Protein AF-A0A925FIJ8-F1 (afdb_monomer)

Nearest PDB structures (foldseek):
  1i5n-assembly3_C  TM=9.118E-01  e=1.443E-05  Salmonella enterica subsp. enterica serovar Typhimurium
  2lp4-assembly1_A  TM=9.077E-01  e=3.522E-05  Escherichia coli K-12
  3kyi-assembly1_A  TM=8.824E-01  e=2.709E-05  Cereibacter sphaeroides
  7t2y-assembly1_A  TM=9.510E-01  e=4.155E-04  synthetic construct
  6fes-assembly1_A  TM=8.157E-01  e=6.716E-03  synthetic construct

Foldseek 3Di:
DDPLLVVLLVLLVVLLVQLVVLLVVCLVPVPPLVSLVSNLVSLVVQLVSCVVVVLVLLNLLSVLLNVLSVCCNVVVDTDDPQLSVLVVVSSVVSNVSSVCSVVVDPDPDPSVVSSCVSNVNPDDD

Structure (mmCIF, N/CA/C/O backbone):
data_AF-A0A925FIJ8-F1
#
_entry.id   AF-A0A925FIJ8-F1
#
loop_
_atom_site.group_PDB
_atom_site.id
_atom_site.type_symbol
_atom_site.label_atom_id
_atom_site.label_alt_id
_atom_site.label_comp_id
_atom_site.label_asym_id
_atom_site.label_entity_id
_atom_site.label_seq_id
_atom_site.pdbx_PDB_ins_code
_atom_site.Cartn_x
_atom_site.Cartn_y
_atom_site.Cartn_z
_atom_site.occupancy
_atom_site.B_iso_or_equiv
_atom_site.auth_seq_id
_atom_site.auth_comp_id
_atom_site.auth_asym_id
_atom_site.auth_atom_id
_atom_site.pdbx_PDB_model_num
ATOM 1 N N . MET A 1 1 ? 19.625 -9.199 -15.257 1.00 61.28 1 MET A N 1
ATOM 2 C CA . MET A 1 1 ? 18.708 -8.223 -14.634 1.00 61.28 1 MET A CA 1
ATOM 3 C C . MET A 1 1 ? 19.509 -6.955 -14.346 1.00 61.28 1 MET A C 1
ATOM 5 O O . MET A 1 1 ? 20.714 -7.060 -14.155 1.00 61.28 1 MET A O 1
ATOM 9 N N . ASN A 1 2 ? 18.916 -5.760 -14.425 1.00 81.56 2 ASN A N 1
ATOM 10 C CA . ASN A 1 2 ? 19.626 -4.516 -14.090 1.00 81.56 2 ASN A CA 1
ATOM 11 C C . ASN A 1 2 ? 19.843 -4.452 -12.563 1.00 81.56 2 ASN A C 1
ATOM 13 O O . ASN A 1 2 ? 18.929 -4.797 -11.818 1.00 81.56 2 ASN A O 1
ATOM 17 N N . LYS A 1 3 ? 21.006 -3.984 -12.085 1.00 83.00 3 LYS A N 1
ATOM 18 C CA . LYS A 1 3 ? 21.326 -3.871 -10.644 1.00 83.00 3 LYS A CA 1
ATOM 19 C C . LYS A 1 3 ? 20.262 -3.078 -9.869 1.00 83.00 3 LYS A C 1
ATOM 21 O O . LYS A 1 3 ? 19.940 -3.415 -8.735 1.00 83.00 3 LYS A O 1
ATOM 26 N N . TYR A 1 4 ? 19.685 -2.054 -10.496 1.00 87.81 4 TYR A N 1
ATOM 27 C CA . TYR A 1 4 ? 18.596 -1.262 -9.913 1.00 87.81 4 TYR A CA 1
ATOM 28 C C 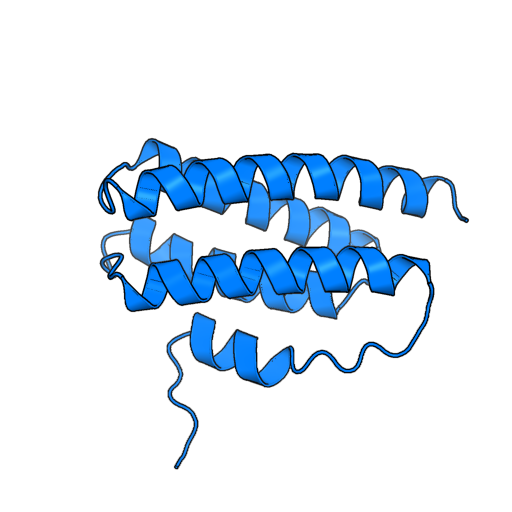. TYR A 1 4 ? 17.284 -2.050 -9.785 1.00 87.81 4 TYR A C 1
ATOM 30 O O . TYR A 1 4 ? 16.546 -1.862 -8.827 1.00 87.81 4 TYR A O 1
ATOM 38 N N . THR A 1 5 ? 17.012 -2.971 -10.712 1.00 88.44 5 THR A N 1
ATOM 39 C CA . THR A 1 5 ? 15.839 -3.854 -10.666 1.00 88.44 5 THR A CA 1
ATOM 40 C C . THR A 1 5 ? 15.956 -4.886 -9.542 1.00 88.44 5 THR A C 1
ATOM 42 O O . THR A 1 5 ? 14.987 -5.118 -8.830 1.00 88.44 5 THR A O 1
ATOM 45 N N . GLU A 1 6 ? 17.138 -5.476 -9.345 1.00 89.06 6 GLU A N 1
ATOM 46 C CA . GLU A 1 6 ? 17.398 -6.410 -8.234 1.00 89.06 6 GLU A CA 1
ATOM 47 C C . GLU A 1 6 ? 17.259 -5.737 -6.866 1.00 89.06 6 GLU A C 1
ATOM 49 O O . GLU A 1 6 ? 16.619 -6.288 -5.966 1.00 89.06 6 GLU A O 1
ATOM 54 N N . LEU A 1 7 ? 17.818 -4.530 -6.729 1.00 92.06 7 LEU A N 1
ATOM 55 C CA . LEU A 1 7 ? 17.683 -3.737 -5.512 1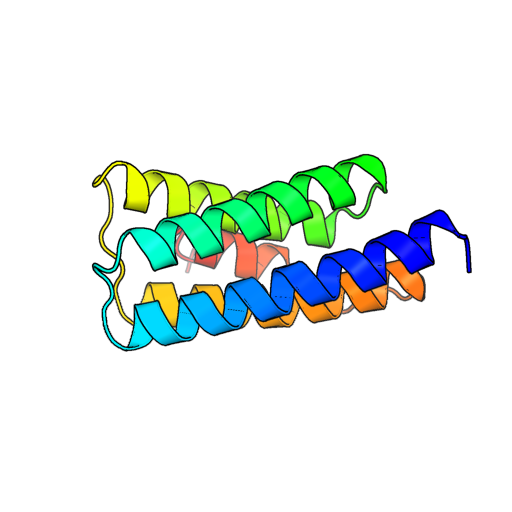.00 92.06 7 LEU A CA 1
ATOM 56 C C . LEU A 1 7 ? 16.215 -3.397 -5.241 1.00 92.06 7 LEU A C 1
ATOM 58 O O . LEU A 1 7 ? 15.728 -3.674 -4.150 1.00 92.06 7 LEU A O 1
ATOM 62 N N . PHE A 1 8 ? 15.494 -2.907 -6.256 1.00 93.25 8 PHE A N 1
ATOM 63 C CA . PHE A 1 8 ? 14.068 -2.605 -6.149 1.00 93.25 8 PHE A CA 1
ATOM 64 C C . PHE A 1 8 ? 13.250 -3.801 -5.647 1.00 93.25 8 PHE A C 1
ATOM 66 O O . PHE A 1 8 ? 12.430 -3.635 -4.750 1.00 93.25 8 PHE A O 1
ATOM 73 N N . VAL A 1 9 ? 13.459 -5.005 -6.196 1.00 92.56 9 VAL A N 1
ATOM 74 C CA . VAL A 1 9 ? 12.725 -6.205 -5.750 1.00 92.56 9 VAL A CA 1
ATOM 75 C C . VAL A 1 9 ? 13.049 -6.548 -4.308 1.00 92.56 9 VAL A C 1
ATOM 77 O O . VAL A 1 9 ? 12.147 -6.890 -3.548 1.00 92.56 9 VAL A O 1
ATOM 80 N N . THR A 1 10 ? 14.328 -6.482 -3.948 1.00 94.00 10 THR A N 1
ATOM 81 C CA . THR A 1 10 ? 14.783 -6.825 -2.600 1.00 94.00 10 THR A CA 1
ATOM 82 C C . THR A 1 10 ? 14.166 -5.875 -1.578 1.00 94.00 10 THR A C 1
ATOM 84 O O . THR A 1 10 ? 13.492 -6.334 -0.664 1.00 94.00 10 THR A O 1
ATOM 87 N N . GLU A 1 11 ? 14.280 -4.563 -1.796 1.00 95.50 11 GLU A N 1
ATOM 88 C CA . GLU A 1 11 ? 13.683 -3.556 -0.910 1.00 95.50 11 GLU A CA 1
ATOM 89 C C . GLU A 1 11 ? 12.153 -3.654 -0.890 1.00 95.50 11 GLU A C 1
ATOM 91 O O . GLU A 1 11 ? 11.536 -3.588 0.171 1.00 95.50 11 GLU A O 1
ATOM 96 N N . SER A 1 12 ? 11.518 -3.883 -2.045 1.00 96.06 12 SER A N 1
ATOM 97 C CA . SER A 1 12 ? 10.060 -4.021 -2.113 1.00 96.06 12 SER A CA 1
ATOM 98 C C . SER A 1 12 ? 9.548 -5.192 -1.277 1.00 96.06 12 SER A C 1
ATOM 100 O O . SER A 1 12 ? 8.506 -5.064 -0.642 1.00 96.06 12 SER A O 1
ATOM 102 N N . ARG A 1 13 ? 10.274 -6.317 -1.231 1.00 95.25 13 ARG A N 1
ATOM 103 C CA . ARG A 1 13 ? 9.908 -7.477 -0.401 1.00 95.25 13 ARG A CA 1
ATOM 104 C C . ARG A 1 13 ? 9.947 -7.157 1.090 1.00 95.25 13 ARG A C 1
ATOM 106 O O . ARG A 1 13 ? 9.057 -7.599 1.816 1.00 95.25 13 ARG A O 1
ATOM 113 N N . ASP A 1 14 ? 10.916 -6.362 1.532 1.00 96.81 14 ASP A N 1
ATOM 114 C CA . ASP A 1 14 ? 11.008 -5.945 2.933 1.00 96.81 14 ASP A CA 1
ATOM 115 C C . ASP A 1 14 ? 9.816 -5.054 3.318 1.00 96.81 14 ASP A C 1
ATOM 117 O O . ASP A 1 14 ? 9.177 -5.273 4.350 1.00 96.81 14 ASP A O 1
ATOM 121 N N . TYR A 1 15 ? 9.445 -4.100 2.454 1.00 97.62 15 TYR A N 1
ATOM 122 C CA . TYR A 1 15 ? 8.274 -3.247 2.686 1.00 97.62 15 TYR A CA 1
ATOM 123 C C . TYR A 1 15 ? 6.950 -4.013 2.629 1.00 97.62 15 TYR A C 1
ATOM 125 O O . TYR A 1 15 ? 6.071 -3.732 3.443 1.00 97.62 15 TYR A O 1
ATOM 133 N N . LEU A 1 16 ? 6.809 -4.977 1.713 1.00 97.12 16 LEU A N 1
ATOM 134 C CA . LEU A 1 16 ? 5.636 -5.854 1.628 1.00 97.12 16 LEU A CA 1
ATOM 135 C C . LEU A 1 16 ? 5.494 -6.712 2.888 1.00 97.12 16 LEU A C 1
ATOM 137 O O . LEU A 1 16 ? 4.426 -6.734 3.488 1.00 97.12 16 LEU A O 1
ATOM 141 N N . THR A 1 17 ? 6.588 -7.309 3.364 1.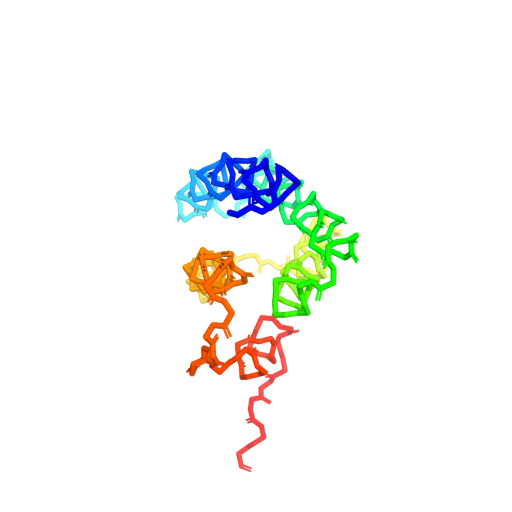00 97.38 17 THR A N 1
ATOM 142 C CA . THR A 1 17 ? 6.590 -8.086 4.614 1.00 97.38 17 THR A CA 1
ATOM 143 C C . THR A 1 17 ? 6.182 -7.211 5.803 1.00 97.38 17 THR A C 1
ATOM 145 O O . THR A 1 17 ? 5.316 -7.580 6.595 1.00 97.38 17 THR A O 1
ATOM 148 N N . ALA A 1 18 ? 6.756 -6.009 5.921 1.00 97.06 18 ALA A N 1
ATOM 149 C CA . ALA A 1 18 ? 6.385 -5.070 6.979 1.00 97.06 18 ALA A CA 1
ATOM 150 C C . ALA A 1 18 ? 4.911 -4.634 6.888 1.00 97.06 18 ALA A C 1
ATOM 152 O O . ALA A 1 18 ? 4.252 -4.444 7.913 1.00 97.06 18 ALA A O 1
ATOM 153 N N . MET A 1 19 ? 4.393 -4.488 5.666 1.00 97.50 19 MET A N 1
ATOM 154 C CA . MET A 1 19 ? 3.001 -4.145 5.406 1.00 97.50 19 MET A CA 1
ATOM 155 C C . MET A 1 19 ? 2.054 -5.272 5.824 1.00 97.50 19 MET A C 1
ATOM 157 O O . MET A 1 19 ? 1.112 -5.002 6.558 1.00 97.50 19 MET A O 1
ATOM 161 N N . GLU A 1 20 ? 2.322 -6.520 5.435 1.00 96.94 20 GLU A N 1
ATOM 162 C CA . GLU A 1 20 ? 1.520 -7.695 5.815 1.00 96.94 20 GLU A CA 1
ATOM 163 C C . GLU A 1 20 ? 1.453 -7.874 7.332 1.00 96.94 20 GLU A C 1
ATOM 165 O O . GLU A 1 20 ? 0.376 -8.062 7.894 1.00 96.94 20 GLU A O 1
ATOM 170 N N . HIS A 1 21 ? 2.589 -7.735 8.021 1.00 98.00 21 HIS A N 1
ATOM 171 C CA . HIS A 1 21 ? 2.634 -7.805 9.481 1.00 98.00 21 HIS A CA 1
ATOM 172 C C . HIS A 1 21 ? 1.767 -6.722 10.137 1.00 98.00 21 HIS A C 1
ATOM 174 O O . HIS A 1 21 ? 1.067 -6.995 11.112 1.00 98.00 21 HIS A O 1
ATOM 180 N N . ALA A 1 22 ? 1.794 -5.498 9.608 1.00 97.94 22 ALA A N 1
ATOM 181 C CA . ALA A 1 22 ? 0.966 -4.411 10.113 1.00 97.94 22 ALA A CA 1
ATOM 182 C C . ALA A 1 22 ? -0.521 -4.600 9.758 1.00 97.94 22 ALA A C 1
ATOM 184 O O . ALA A 1 22 ? -1.384 -4.299 10.579 1.00 97.94 22 ALA A O 1
ATOM 185 N N . LEU A 1 23 ? -0.843 -5.159 8.589 1.00 98.00 23 LEU A N 1
ATOM 186 C CA . LEU A 1 23 ? -2.219 -5.510 8.225 1.00 98.00 23 LEU A CA 1
ATOM 187 C C . LEU A 1 23 ? -2.796 -6.590 9.150 1.00 98.00 23 LEU A C 1
ATOM 189 O O . LEU A 1 23 ? -3.942 -6.465 9.568 1.00 98.00 23 LEU A O 1
ATOM 193 N N . LEU A 1 24 ? -1.999 -7.583 9.559 1.00 97.94 24 LEU A N 1
ATOM 194 C CA . LEU A 1 24 ? -2.410 -8.577 10.562 1.00 97.94 24 LEU A CA 1
ATOM 195 C C . LEU A 1 24 ? -2.700 -7.938 11.927 1.00 97.94 24 LEU A C 1
ATOM 197 O O . LEU A 1 24 ? -3.633 -8.338 12.621 1.00 97.94 24 LEU A O 1
ATOM 201 N N . GLN A 1 25 ? -1.929 -6.919 12.317 1.00 97.75 25 GLN A N 1
ATOM 202 C CA . GLN A 1 25 ? -2.226 -6.146 13.526 1.00 97.75 25 GLN A CA 1
ATOM 203 C C . GLN A 1 25 ? -3.541 -5.374 13.390 1.00 97.75 25 GLN A C 1
ATOM 205 O O . GLN A 1 25 ? -4.320 -5.357 14.337 1.00 97.75 25 GLN A O 1
ATOM 210 N N . LEU A 1 26 ? -3.812 -4.789 12.220 1.00 96.94 26 LEU A N 1
ATOM 211 C CA . LEU A 1 26 ? -5.063 -4.075 11.949 1.00 96.94 26 LEU A CA 1
ATOM 212 C C . LEU A 1 26 ? -6.278 -5.000 11.876 1.00 96.94 26 LEU A C 1
ATOM 214 O O . LEU A 1 26 ? -7.371 -4.596 12.264 1.00 96.94 26 LEU A O 1
ATOM 218 N N . GLU A 1 27 ? -6.105 -6.238 11.417 1.00 97.12 27 GLU A N 1
ATOM 219 C CA . GLU A 1 27 ? -7.162 -7.248 11.461 1.00 97.12 27 GLU A CA 1
ATOM 220 C C . GLU A 1 27 ? -7.583 -7.560 12.907 1.00 97.12 27 GLU A C 1
ATOM 222 O O . GLU A 1 27 ? -8.773 -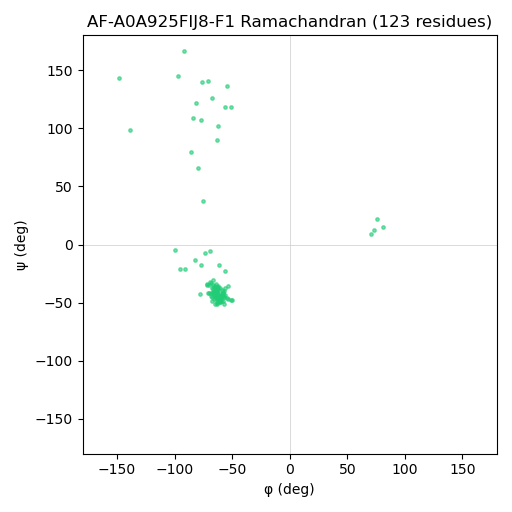7.732 13.187 1.00 97.12 27 GLU A O 1
ATOM 227 N N . ALA A 1 28 ? -6.617 -7.596 13.832 1.00 96.56 28 ALA A N 1
ATOM 228 C CA . ALA A 1 28 ? -6.865 -7.816 15.254 1.00 96.56 28 ALA A CA 1
ATOM 229 C C . ALA A 1 28 ? -7.390 -6.557 15.970 1.00 96.56 28 ALA A C 1
ATOM 231 O O . ALA A 1 28 ? -8.311 -6.651 16.784 1.00 96.56 28 ALA A O 1
ATOM 232 N N . ASP A 1 29 ? -6.814 -5.392 15.670 1.00 96.62 29 ASP A N 1
ATOM 233 C CA . ASP A 1 29 ? -7.204 -4.086 16.198 1.00 96.62 29 ASP A CA 1
ATOM 234 C C . ASP A 1 29 ? -7.176 -3.018 15.083 1.00 96.62 29 ASP A C 1
ATOM 236 O O . ASP A 1 29 ? -6.124 -2.431 14.804 1.00 96.62 29 ASP A O 1
ATOM 240 N N . PRO A 1 30 ? -8.333 -2.686 14.478 1.00 94.69 30 PRO A N 1
ATOM 241 C CA . PRO A 1 30 ? -8.410 -1.721 13.379 1.00 94.69 30 PRO A CA 1
ATOM 242 C C . PRO A 1 30 ? -8.125 -0.275 13.810 1.00 94.69 30 PRO A C 1
ATOM 244 O O . PRO A 1 30 ? -8.079 0.622 12.967 1.00 94.69 30 PRO A O 1
ATOM 247 N N . THR A 1 31 ? -7.964 -0.021 15.112 1.00 93.94 31 THR A N 1
ATOM 248 C CA . THR A 1 31 ? -7.684 1.309 15.666 1.00 93.94 31 THR A CA 1
ATOM 249 C C . THR A 1 31 ? -6.209 1.526 15.998 1.00 93.94 31 THR A C 1
ATOM 251 O O . THR A 1 31 ? -5.828 2.653 16.336 1.00 93.94 31 THR A O 1
ATOM 254 N N . ALA A 1 32 ? -5.374 0.489 15.851 1.00 96.38 32 ALA A N 1
ATOM 255 C CA . ALA A 1 32 ? -3.947 0.511 16.145 1.00 96.38 32 ALA A CA 1
ATOM 256 C C . ALA A 1 32 ? -3.188 1.497 15.235 1.00 96.38 32 ALA A C 1
ATOM 258 O O . ALA A 1 32 ? -2.693 1.142 14.165 1.00 96.38 32 ALA A O 1
ATOM 259 N N . GLN A 1 33 ? -3.067 2.754 15.676 1.00 94.81 33 GLN A N 1
ATOM 260 C CA . GLN A 1 33 ? -2.484 3.852 14.890 1.00 94.81 33 GLN A CA 1
ATOM 261 C C . GLN A 1 33 ? -1.063 3.560 14.397 1.00 94.81 33 GLN A C 1
ATOM 263 O O . GLN A 1 33 ? -0.727 3.887 13.261 1.00 94.81 33 GLN A O 1
ATOM 268 N N . GLU A 1 34 ? -0.244 2.891 15.210 1.00 96.38 34 GLU A N 1
ATOM 269 C CA . GLU A 1 34 ? 1.114 2.504 14.812 1.00 96.38 34 GLU A CA 1
ATOM 270 C C . GLU A 1 34 ? 1.117 1.541 13.618 1.00 96.38 34 GLU A C 1
ATOM 272 O O . GLU A 1 34 ? 1.961 1.667 12.726 1.00 96.38 34 GLU A O 1
ATOM 277 N N . ALA A 1 35 ? 0.150 0.620 13.563 1.00 97.56 35 ALA A N 1
ATOM 278 C CA . ALA A 1 35 ? -0.006 -0.304 12.449 1.00 97.56 35 ALA A CA 1
ATOM 279 C C . ALA A 1 35 ? -0.507 0.428 11.192 1.00 97.56 35 ALA A C 1
ATOM 281 O O . ALA A 1 35 ? 0.054 0.228 10.116 1.00 97.56 35 ALA A O 1
ATOM 282 N N . ILE A 1 36 ? -1.463 1.359 11.326 1.00 97.44 36 ILE A N 1
ATOM 283 C CA . ILE A 1 36 ? -1.927 2.217 10.215 1.00 97.44 36 ILE A CA 1
ATOM 284 C C . ILE A 1 36 ? -0.755 3.012 9.624 1.00 97.44 36 ILE A C 1
ATOM 286 O O . ILE A 1 36 ? -0.550 3.025 8.408 1.00 97.44 36 ILE A O 1
ATOM 290 N N . ASP A 1 37 ? 0.045 3.647 10.483 1.00 97.19 37 ASP A N 1
ATOM 291 C CA . ASP A 1 37 ? 1.230 4.401 10.081 1.00 97.19 37 ASP A CA 1
ATOM 292 C C . ASP A 1 37 ? 2.290 3.506 9.425 1.00 97.19 37 ASP A C 1
ATOM 294 O O . ASP A 1 37 ? 2.966 3.935 8.487 1.00 97.19 37 ASP A O 1
ATOM 298 N N . SER A 1 38 ? 2.447 2.268 9.901 1.00 97.75 38 SER A N 1
ATOM 299 C CA . SER A 1 38 ? 3.375 1.298 9.321 1.00 97.75 38 SER A CA 1
ATOM 300 C C . SER A 1 38 ? 2.969 0.912 7.899 1.00 97.75 38 SER A C 1
ATOM 302 O O . SER A 1 38 ? 3.781 1.062 6.983 1.00 97.75 38 SER A O 1
ATOM 304 N N . VAL A 1 39 ? 1.703 0.524 7.687 1.00 97.69 39 VAL A N 1
ATOM 305 C CA . VAL A 1 39 ? 1.168 0.230 6.347 1.00 97.69 39 VAL A CA 1
ATOM 306 C C . VAL A 1 39 ? 1.352 1.450 5.447 1.00 97.69 39 VAL A C 1
ATOM 308 O O . VAL A 1 39 ? 1.960 1.331 4.387 1.00 97.69 39 VAL A O 1
ATOM 311 N N . PHE A 1 40 ? 0.925 2.639 5.893 1.00 97.62 40 PHE A N 1
ATOM 312 C CA . PHE A 1 40 ? 1.034 3.880 5.120 1.00 97.62 40 PHE A CA 1
ATOM 313 C C . PHE A 1 40 ? 2.469 4.163 4.653 1.00 97.62 40 PHE A C 1
ATOM 315 O O . PHE A 1 40 ? 2.682 4.490 3.485 1.00 97.62 40 PHE A O 1
ATOM 322 N N . ARG A 1 41 ? 3.468 4.019 5.535 1.00 97.81 41 ARG A N 1
ATOM 323 C CA . ARG A 1 41 ? 4.879 4.226 5.172 1.00 97.81 41 ARG A CA 1
ATOM 324 C C . ARG A 1 41 ? 5.373 3.198 4.158 1.00 97.81 41 ARG A C 1
ATOM 326 O O . ARG A 1 41 ? 6.063 3.592 3.221 1.00 97.81 41 ARG A O 1
ATOM 333 N N . SER A 1 42 ? 5.016 1.921 4.311 1.00 98.12 42 SER A N 1
ATOM 334 C CA . SER A 1 42 ? 5.396 0.881 3.347 1.00 98.12 42 SER A CA 1
ATOM 335 C C . SER A 1 42 ? 4.855 1.185 1.952 1.00 98.12 42 SER A C 1
ATOM 337 O O . SER A 1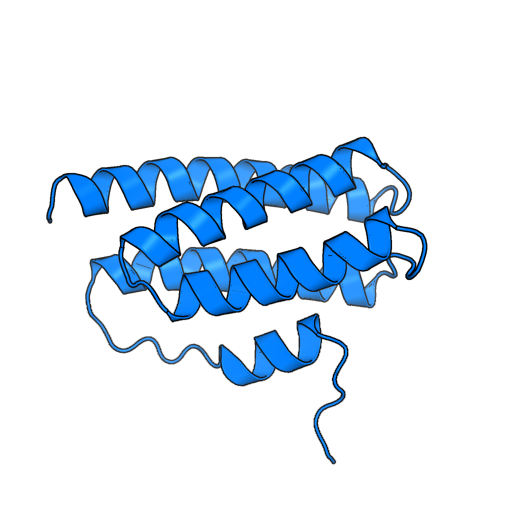 42 ? 5.629 1.198 0.993 1.00 98.12 42 SER A O 1
ATOM 339 N N . VAL A 1 43 ? 3.561 1.515 1.823 1.00 97.44 43 VAL A N 1
ATOM 340 C CA . VAL A 1 43 ? 2.996 1.872 0.509 1.00 97.44 43 VAL A CA 1
ATOM 341 C C . VAL A 1 43 ? 3.551 3.183 -0.037 1.00 97.44 43 VAL A C 1
ATOM 343 O O . VAL A 1 43 ? 3.834 3.254 -1.232 1.00 97.44 43 VAL A O 1
ATOM 346 N N . HIS A 1 44 ? 3.795 4.188 0.808 1.00 97.56 44 HIS A N 1
ATOM 347 C CA . HIS A 1 44 ? 4.417 5.441 0.378 1.00 97.56 44 HIS A CA 1
ATOM 348 C C . HIS A 1 44 ? 5.807 5.222 -0.231 1.00 97.56 44 HIS A C 1
ATOM 350 O O . HIS A 1 44 ? 6.119 5.752 -1.303 1.00 97.56 44 HIS A O 1
ATOM 356 N N . THR A 1 45 ? 6.635 4.399 0.416 1.00 97.75 45 THR A N 1
ATOM 357 C CA . THR A 1 45 ? 7.968 4.078 -0.099 1.00 97.75 45 THR A CA 1
ATOM 358 C C . THR A 1 45 ? 7.889 3.248 -1.379 1.00 97.75 45 THR A C 1
ATOM 360 O O . THR A 1 45 ? 8.548 3.592 -2.361 1.00 97.75 45 THR A O 1
ATOM 363 N N . LEU A 1 46 ? 7.034 2.218 -1.430 1.00 96.94 46 LEU A N 1
ATOM 364 C CA . LEU A 1 46 ? 6.806 1.419 -2.643 1.00 96.94 46 LEU A CA 1
ATOM 365 C C . LEU A 1 46 ? 6.356 2.284 -3.831 1.00 96.94 46 LEU A C 1
ATOM 367 O O . LEU A 1 46 ? 6.843 2.099 -4.951 1.00 96.94 46 LEU A O 1
ATOM 371 N N . LYS A 1 47 ? 5.489 3.275 -3.596 1.00 96.88 47 LYS A N 1
ATOM 372 C CA . LYS A 1 47 ? 5.065 4.254 -4.607 1.00 96.88 47 LYS A CA 1
ATOM 373 C C . LYS A 1 47 ? 6.246 5.066 -5.135 1.00 96.88 47 LYS A C 1
ATOM 375 O O . LYS A 1 47 ? 6.424 5.176 -6.346 1.00 96.88 47 LYS A O 1
ATOM 380 N N . GLY A 1 48 ? 7.069 5.609 -4.236 1.00 96.62 48 GLY A N 1
ATOM 381 C CA . GLY A 1 48 ? 8.246 6.398 -4.605 1.00 96.62 48 GLY A CA 1
ATOM 382 C C . GLY A 1 48 ? 9.250 5.592 -5.431 1.00 96.62 48 GLY A C 1
ATOM 383 O O . GLY A 1 48 ? 9.659 6.027 -6.508 1.00 96.62 48 GLY A O 1
ATOM 384 N N . MET A 1 49 ? 9.591 4.388 -4.967 1.00 95.19 49 MET A N 1
ATOM 385 C CA . MET A 1 49 ? 10.523 3.499 -5.662 1.00 95.19 49 MET A CA 1
ATOM 386 C C . MET A 1 49 ? 9.996 3.077 -7.039 1.00 95.19 49 MET A C 1
ATOM 388 O O . MET A 1 49 ? 10.717 3.159 -8.033 1.00 95.19 49 MET A O 1
ATOM 392 N N . SER A 1 50 ? 8.729 2.661 -7.12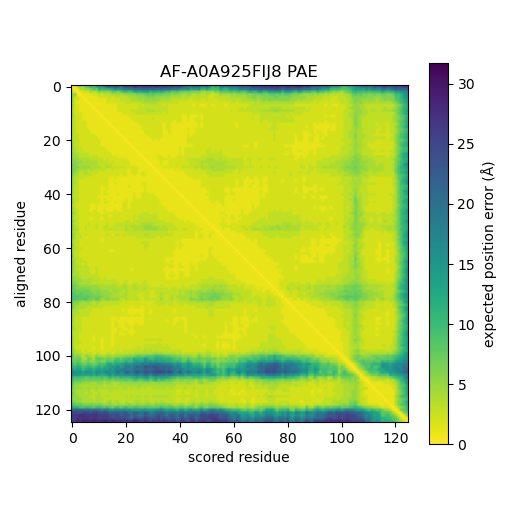4 1.00 94.56 50 SER A N 1
ATOM 393 C CA . SER A 1 50 ? 8.129 2.223 -8.391 1.00 94.56 50 SER A CA 1
ATOM 394 C C . SER A 1 50 ? 7.987 3.358 -9.405 1.00 94.56 50 SER A C 1
ATOM 396 O O . SER A 1 50 ? 8.215 3.129 -10.593 1.00 94.56 50 SER A O 1
ATOM 398 N N . GLY A 1 51 ? 7.700 4.581 -8.949 1.00 94.25 51 GLY A N 1
ATOM 399 C CA . GLY A 1 51 ? 7.622 5.762 -9.808 1.00 94.25 51 GLY A CA 1
ATOM 400 C C . GLY A 1 51 ? 8.961 6.109 -10.463 1.00 94.25 51 GLY A C 1
ATOM 401 O O . GLY A 1 51 ? 8.996 6.424 -11.650 1.00 94.25 51 GLY A O 1
ATOM 402 N N . VAL A 1 52 ? 10.074 5.975 -9.730 1.00 93.19 52 VAL A N 1
ATOM 403 C CA . VAL A 1 52 ? 11.431 6.160 -10.282 1.00 93.19 52 VAL A CA 1
ATOM 404 C C . VAL A 1 52 ? 11.763 5.090 -11.325 1.00 93.19 52 VAL A C 1
ATOM 406 O O . VAL A 1 52 ? 12.412 5.383 -12.327 1.00 93.19 52 VAL A O 1
ATOM 409 N N . MET A 1 53 ? 11.303 3.857 -11.109 1.00 90.94 53 MET A N 1
ATOM 410 C CA . MET A 1 53 ? 11.553 2.729 -12.012 1.00 90.94 53 MET A CA 1
ATOM 411 C C . MET A 1 53 ? 10.598 2.678 -13.217 1.00 90.94 53 MET A C 1
ATOM 413 O O . MET A 1 53 ? 10.855 1.936 -14.163 1.00 90.94 53 MET A O 1
ATOM 417 N N . GLY A 1 54 ? 9.505 3.448 -13.200 1.00 90.94 54 GLY A N 1
ATOM 418 C CA . GLY A 1 54 ? 8.473 3.427 -14.241 1.00 90.94 54 GLY A CA 1
ATOM 419 C C . GLY A 1 54 ? 7.535 2.216 -14.172 1.00 90.94 54 GLY A C 1
ATOM 420 O O . GLY A 1 54 ? 6.922 1.851 -15.174 1.00 90.94 54 GLY A O 1
ATOM 421 N N . TYR A 1 55 ? 7.409 1.572 -13.009 1.00 92.12 55 TYR A N 1
ATOM 422 C CA . TYR A 1 55 ? 6.553 0.396 -12.825 1.00 92.12 55 TYR A CA 1
ATOM 423 C C . TYR A 1 55 ? 5.111 0.801 -12.505 1.00 92.12 55 TYR A C 1
ATOM 425 O O . TYR A 1 55 ? 4.675 0.756 -11.354 1.00 92.12 55 TYR A O 1
ATOM 433 N N . ALA A 1 56 ? 4.371 1.172 -13.553 1.00 91.06 56 ALA A N 1
ATOM 434 C CA . ALA A 1 56 ? 3.032 1.760 -13.462 1.00 91.06 56 ALA A CA 1
ATOM 435 C C . ALA A 1 56 ? 2.062 0.975 -12.563 1.00 91.06 56 ALA A C 1
ATOM 437 O O . ALA A 1 56 ? 1.460 1.566 -11.675 1.00 91.06 56 ALA A O 1
ATOM 438 N N . ALA A 1 57 ? 1.972 -0.351 -12.716 1.00 92.12 57 ALA A N 1
ATOM 439 C CA . ALA A 1 57 ? 1.072 -1.182 -11.910 1.00 92.12 57 ALA A CA 1
ATOM 440 C C . ALA A 1 57 ? 1.340 -1.068 -10.397 1.00 92.12 57 ALA A C 1
ATOM 442 O O . ALA A 1 57 ? 0.411 -0.928 -9.603 1.00 92.12 57 ALA A O 1
ATOM 443 N N . VAL A 1 58 ? 2.616 -1.085 -9.995 1.00 94.56 58 VAL A N 1
ATOM 444 C CA . VAL A 1 58 ? 3.011 -0.940 -8.585 1.00 94.56 58 VAL A CA 1
ATOM 445 C C . VAL A 1 58 ? 2.702 0.476 -8.099 1.00 94.56 58 VAL A C 1
ATOM 447 O O . VAL A 1 58 ? 2.176 0.653 -7.000 1.00 94.56 58 VAL A O 1
ATOM 450 N N . THR A 1 59 ? 2.980 1.490 -8.923 1.00 95.50 59 THR A N 1
ATOM 451 C CA . THR A 1 59 ? 2.706 2.895 -8.598 1.00 95.50 59 THR A CA 1
ATOM 452 C C . THR A 1 59 ? 1.212 3.165 -8.419 1.00 95.50 59 THR A C 1
ATOM 454 O O . THR A 1 59 ? 0.827 3.826 -7.459 1.00 95.50 59 THR A O 1
ATOM 457 N N . GLU A 1 60 ? 0.358 2.638 -9.295 1.00 94.69 60 GLU A N 1
ATOM 458 C CA . GLU A 1 60 ? -1.094 2.838 -9.231 1.00 94.69 60 GLU A CA 1
ATOM 459 C C . GLU A 1 60 ? -1.713 2.185 -7.989 1.00 94.69 60 GLU A C 1
ATOM 461 O O . GLU A 1 60 ? -2.461 2.841 -7.260 1.00 94.69 60 GLU A O 1
ATOM 466 N N . LEU A 1 61 ? -1.355 0.929 -7.697 1.00 95.12 61 LEU A N 1
ATOM 467 C CA . LEU A 1 61 ? -1.848 0.215 -6.513 1.00 95.12 61 LEU A CA 1
ATOM 468 C C . LEU A 1 61 ? -1.402 0.887 -5.217 1.00 95.12 61 LEU A C 1
ATOM 470 O O . LEU A 1 61 ? -2.225 1.181 -4.349 1.00 95.12 61 LEU A O 1
ATOM 474 N N . SER A 1 62 ? -0.103 1.173 -5.099 1.00 96.69 62 SER A N 1
ATOM 475 C CA . SER A 1 62 ? 0.448 1.798 -3.895 1.00 96.69 62 SER A CA 1
ATOM 476 C C . SER A 1 62 ? -0.133 3.191 -3.657 1.00 96.69 62 SER A C 1
ATOM 478 O O . SER A 1 62 ? -0.434 3.542 -2.518 1.00 96.69 62 SER A O 1
ATOM 480 N N . HIS A 1 63 ? -0.385 3.962 -4.716 1.00 96.75 63 HIS A N 1
ATOM 481 C CA . HIS A 1 63 ? -1.042 5.260 -4.610 1.00 96.75 63 HIS A CA 1
ATOM 482 C C . HIS A 1 63 ? -2.509 5.155 -4.162 1.00 96.75 63 HIS A C 1
ATOM 484 O O . HIS A 1 63 ? -2.943 5.939 -3.313 1.00 96.75 63 HIS A O 1
ATOM 490 N N . ALA A 1 64 ? -3.270 4.186 -4.682 1.00 96.06 64 ALA A N 1
ATOM 491 C CA . ALA A 1 64 ? -4.649 3.956 -4.252 1.00 96.06 64 ALA A CA 1
ATOM 492 C C . ALA A 1 64 ? -4.715 3.601 -2.757 1.00 96.06 64 ALA A C 1
ATOM 494 O O . ALA A 1 64 ? -5.507 4.184 -2.011 1.00 96.06 64 ALA A O 1
ATOM 495 N N . MET A 1 65 ? -3.838 2.697 -2.308 1.00 96.62 65 MET A N 1
ATOM 496 C CA . MET A 1 65 ? -3.730 2.299 -0.902 1.00 96.62 65 MET A CA 1
ATOM 497 C C . MET A 1 65 ? -3.297 3.469 -0.014 1.00 96.62 65 MET A C 1
ATOM 499 O O . MET A 1 65 ? -3.923 3.714 1.015 1.00 96.62 65 MET A O 1
ATOM 503 N N . GLU A 1 66 ? -2.281 4.237 -0.426 1.00 97.25 66 GLU A N 1
ATOM 504 C CA . GLU A 1 66 ? -1.823 5.435 0.290 1.00 97.25 66 GLU A CA 1
ATOM 505 C C . GLU A 1 66 ? -2.966 6.441 0.469 1.00 97.25 66 GLU A C 1
ATOM 507 O O . GLU A 1 66 ? -3.177 6.948 1.569 1.00 97.25 66 GLU A O 1
ATOM 512 N N . THR A 1 67 ? -3.745 6.686 -0.587 1.00 95.94 67 THR A N 1
ATOM 513 C CA . THR A 1 67 ? -4.880 7.618 -0.554 1.00 95.94 67 THR A CA 1
ATOM 514 C C . THR A 1 67 ? -5.954 7.155 0.426 1.00 95.94 67 THR A C 1
ATOM 516 O O . THR A 1 67 ? -6.480 7.955 1.200 1.00 95.94 67 THR A O 1
ATOM 519 N N . ARG A 1 68 ? -6.279 5.857 0.421 1.00 94.31 68 ARG A N 1
ATOM 520 C CA . ARG A 1 68 ? -7.261 5.277 1.343 1.00 94.31 68 ARG A CA 1
ATOM 521 C C . ARG A 1 68 ? -6.799 5.398 2.795 1.00 94.31 68 ARG A C 1
ATOM 523 O O . ARG A 1 68 ? -7.542 5.882 3.644 1.00 94.31 68 ARG A O 1
ATOM 530 N N . LEU A 1 69 ? -5.551 5.021 3.062 1.00 94.94 69 LEU A N 1
ATOM 531 C CA . LEU A 1 69 ? -4.952 5.084 4.394 1.00 94.94 69 LEU A CA 1
ATOM 532 C C . LEU A 1 69 ? -4.772 6.525 4.884 1.00 94.94 69 LEU A C 1
ATOM 534 O O . LEU A 1 69 ? -4.883 6.769 6.081 1.00 94.94 69 LEU A O 1
ATOM 538 N N . ALA A 1 70 ? -4.549 7.494 3.993 1.00 95.38 70 ALA A N 1
ATOM 539 C CA . ALA A 1 70 ? -4.494 8.907 4.362 1.00 95.38 70 ALA A CA 1
ATOM 540 C C . ALA A 1 70 ? -5.809 9.380 5.004 1.00 95.38 70 ALA A C 1
ATOM 542 O O . ALA A 1 70 ? -5.771 10.026 6.050 1.00 95.38 70 ALA A O 1
ATOM 543 N N . ARG A 1 71 ? -6.963 9.000 4.435 1.00 94.44 71 ARG A N 1
ATOM 544 C CA . ARG A 1 71 ? -8.286 9.321 5.003 1.00 94.44 71 ARG A CA 1
ATOM 545 C C . ARG A 1 71 ? -8.503 8.662 6.359 1.00 94.44 71 ARG A C 1
ATOM 547 O O . ARG A 1 71 ? -8.989 9.302 7.287 1.00 94.44 71 ARG A O 1
ATOM 554 N N . VAL A 1 72 ? -8.079 7.405 6.489 1.00 93.31 72 VAL A N 1
ATOM 555 C CA . VAL A 1 72 ? -8.127 6.680 7.765 1.00 93.31 72 VAL A CA 1
ATOM 556 C C . VAL A 1 72 ? -7.306 7.402 8.837 1.00 93.31 72 VAL A C 1
ATOM 558 O O . VAL A 1 72 ? -7.801 7.648 9.933 1.00 93.31 72 VAL A O 1
ATOM 561 N N . ARG A 1 73 ? -6.070 7.808 8.519 1.00 93.69 73 ARG A N 1
ATOM 562 C CA . ARG A 1 73 ? -5.186 8.548 9.441 1.00 93.69 73 ARG A CA 1
ATOM 563 C C . ARG A 1 73 ? -5.738 9.921 9.816 1.00 93.69 73 ARG A C 1
ATOM 565 O O . ARG A 1 73 ? -5.536 10.377 10.936 1.00 93.69 73 ARG A O 1
ATOM 572 N N . ALA A 1 74 ? -6.435 10.573 8.889 1.00 93.44 74 ALA A N 1
ATOM 573 C CA . ALA A 1 74 ? -7.116 11.839 9.134 1.00 93.44 74 ALA A CA 1
ATOM 574 C C . ALA A 1 74 ? -8.399 11.685 9.978 1.00 93.44 74 ALA A C 1
ATOM 576 O O . ALA A 1 74 ? -8.991 12.687 10.373 1.00 93.44 74 ALA A O 1
ATOM 577 N N . GLY A 1 75 ? -8.838 10.451 10.265 1.00 91.25 75 GLY A N 1
ATOM 578 C CA . GLY A 1 75 ? -10.098 10.174 10.957 1.00 91.25 75 GLY A CA 1
ATOM 579 C C . GLY A 1 75 ? -11.339 10.418 10.092 1.00 91.25 75 GLY A C 1
ATOM 580 O O . GLY A 1 75 ? -12.452 10.445 10.611 1.00 91.25 75 GLY A O 1
ATOM 581 N N . GLU A 1 76 ? -11.163 10.595 8.782 1.00 92.44 76 GLU A N 1
ATOM 582 C CA . GLU A 1 76 ? -12.247 10.783 7.810 1.00 92.44 76 GLU A CA 1
ATOM 583 C C . GLU A 1 76 ? -12.944 9.459 7.469 1.00 92.44 76 GLU A C 1
ATOM 585 O O . GLU A 1 76 ? -14.049 9.447 6.928 1.00 92.44 76 GLU A O 1
ATOM 590 N N . GLU A 1 77 ? -12.294 8.336 7.777 1.00 90.19 77 GLU A N 1
ATOM 591 C CA . GLU A 1 77 ? -12.762 7.000 7.452 1.00 90.19 77 GLU A CA 1
ATOM 592 C C . GLU A 1 77 ? -12.321 5.986 8.516 1.00 90.19 77 GLU A C 1
ATOM 594 O O . GLU A 1 77 ? -11.212 6.073 9.040 1.00 90.19 77 GLU A O 1
ATOM 599 N N . SER A 1 78 ? -13.163 5.004 8.837 1.00 89.38 78 SER A N 1
ATOM 600 C CA . SER A 1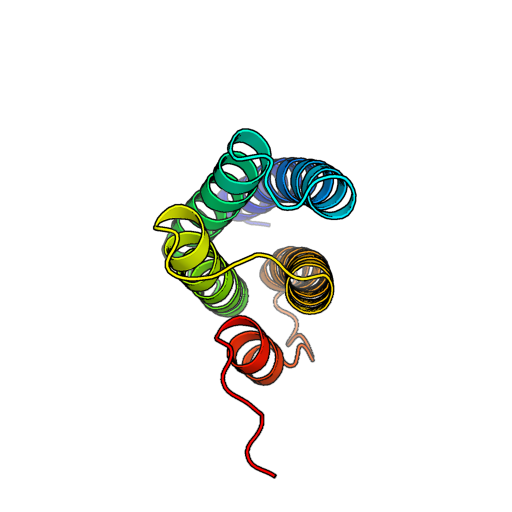 78 ? -12.801 3.903 9.733 1.00 89.38 78 SER A CA 1
ATOM 601 C C . SER A 1 78 ? -12.371 2.660 8.953 1.00 89.38 78 SER A C 1
ATOM 603 O O . SER A 1 78 ? -12.920 2.341 7.896 1.00 89.38 78 SER A O 1
ATOM 605 N N . LEU A 1 79 ? -11.406 1.913 9.497 1.00 91.69 79 LEU A N 1
ATOM 606 C CA . LEU A 1 79 ? -11.044 0.600 8.966 1.00 91.69 79 LEU A CA 1
ATOM 607 C C . LEU A 1 79 ? -12.082 -0.437 9.396 1.00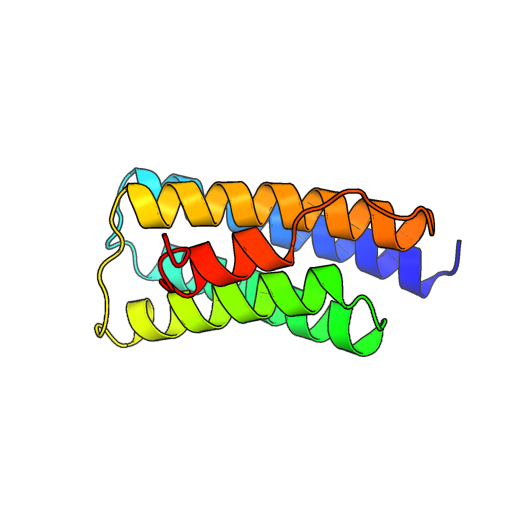 91.69 79 LEU A C 1
ATOM 609 O O . LEU A 1 79 ? -12.159 -0.830 10.558 1.00 91.69 79 LEU A O 1
ATOM 613 N N . GLY A 1 80 ? -12.900 -0.867 8.438 1.00 90.88 80 GLY A N 1
ATOM 614 C CA . GLY A 1 80 ? -13.741 -2.051 8.568 1.00 90.88 80 GLY A CA 1
ATOM 615 C C . GLY A 1 80 ? -13.035 -3.302 8.046 1.00 90.88 80 GLY A C 1
ATOM 616 O O . GLY A 1 80 ? -12.049 -3.209 7.315 1.00 90.88 80 GLY A O 1
ATOM 617 N N . ARG A 1 81 ? -13.596 -4.475 8.366 1.00 92.00 81 ARG A N 1
ATOM 618 C CA . ARG A 1 81 ? -13.119 -5.778 7.867 1.00 92.00 81 ARG A CA 1
ATOM 619 C C . ARG A 1 81 ? -12.959 -5.789 6.345 1.00 92.00 81 ARG A C 1
ATOM 621 O O . ARG A 1 81 ? -11.901 -6.146 5.859 1.00 92.00 81 ARG A O 1
ATOM 628 N N . GLU A 1 82 ? -13.965 -5.309 5.616 1.00 91.44 82 GLU A N 1
ATOM 629 C CA . GLU A 1 82 ? -13.928 -5.243 4.148 1.00 91.44 82 GLU A CA 1
ATOM 630 C C . GLU A 1 82 ? -12.746 -4.409 3.627 1.00 91.44 82 GLU A C 1
ATOM 632 O O . GLU A 1 82 ? -12.071 -4.813 2.684 1.00 91.44 82 GLU A O 1
ATOM 637 N N . THR A 1 83 ? -12.450 -3.267 4.257 1.00 91.38 83 THR A N 1
ATOM 6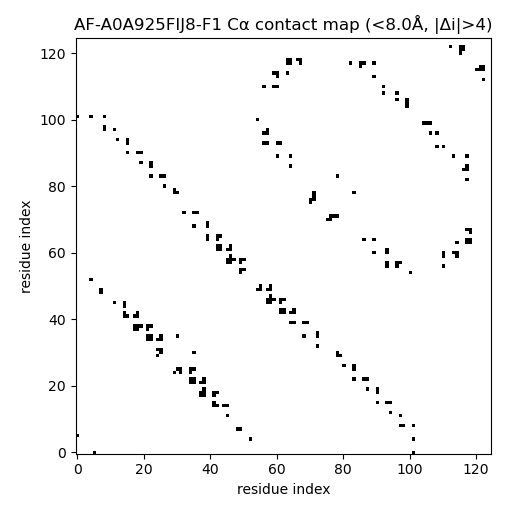38 C CA . THR A 1 83 ? -11.300 -2.437 3.872 1.00 91.38 83 THR A CA 1
ATOM 639 C C . THR A 1 83 ? -9.983 -3.159 4.145 1.00 91.38 83 THR A C 1
ATOM 641 O O . THR A 1 83 ? -9.082 -3.096 3.317 1.00 91.38 83 THR A O 1
ATOM 644 N N . ILE A 1 84 ? -9.865 -3.855 5.278 1.00 95.19 84 ILE A N 1
ATOM 645 C CA . ILE A 1 84 ? -8.665 -4.629 5.629 1.00 95.19 84 ILE A CA 1
ATOM 646 C C . ILE A 1 84 ? -8.460 -5.785 4.642 1.00 95.19 84 ILE A C 1
ATOM 648 O O . ILE A 1 84 ? -7.357 -5.934 4.122 1.00 95.19 84 ILE A O 1
ATOM 652 N N . ASP A 1 85 ? -9.517 -6.525 4.304 1.00 95.50 85 ASP A N 1
ATOM 653 C CA . ASP A 1 85 ? -9.473 -7.609 3.314 1.00 95.50 85 ASP A CA 1
ATOM 654 C C . ASP A 1 85 ? -9.008 -7.086 1.941 1.00 95.50 85 ASP A C 1
ATOM 656 O O . ASP A 1 85 ? -8.146 -7.678 1.291 1.00 95.50 85 ASP A O 1
ATOM 660 N N . ILE A 1 86 ? -9.521 -5.923 1.518 1.00 94.62 86 ILE A N 1
ATOM 661 C CA . ILE A 1 86 ? -9.100 -5.260 0.275 1.00 94.62 86 ILE A CA 1
ATOM 662 C C . ILE A 1 86 ? -7.630 -4.808 0.342 1.00 94.62 86 ILE A C 1
ATOM 664 O O . ILE A 1 86 ? -6.932 -4.852 -0.672 1.00 94.62 86 ILE A O 1
ATOM 668 N N . LEU A 1 87 ? -7.136 -4.367 1.503 1.00 95.50 87 LEU A N 1
ATOM 669 C CA . LEU A 1 87 ? -5.729 -3.992 1.676 1.00 95.50 87 LEU A CA 1
ATOM 670 C C . LEU A 1 87 ? -4.796 -5.214 1.641 1.00 95.50 87 LEU A C 1
ATOM 672 O O . LEU A 1 87 ? -3.702 -5.098 1.086 1.00 95.50 87 LEU A O 1
ATOM 676 N N . PHE A 1 88 ? -5.222 -6.371 2.161 1.00 97.19 88 PHE A N 1
ATOM 677 C CA . PHE A 1 88 ? -4.502 -7.639 1.993 1.00 97.19 88 PHE A CA 1
ATOM 678 C C . PHE A 1 88 ? -4.427 -8.052 0.523 1.00 97.19 88 PHE A C 1
ATOM 680 O O . PHE A 1 88 ? -3.336 -8.305 0.020 1.00 97.19 88 PHE A O 1
ATOM 687 N N . GLU A 1 89 ? -5.548 -8.008 -0.201 1.00 95.88 89 GLU A N 1
ATOM 688 C CA . GLU A 1 89 ? -5.545 -8.266 -1.646 1.00 95.88 89 GLU A CA 1
ATOM 689 C C . GLU A 1 89 ? -4.631 -7.276 -2.393 1.00 95.88 89 GLU A C 1
ATOM 691 O O . GLU A 1 89 ? -3.883 -7.656 -3.293 1.00 95.88 89 GLU A O 1
ATOM 696 N N . GLY A 1 90 ? -4.629 -6.004 -1.979 1.00 95.19 90 GLY A N 1
ATOM 697 C CA . GLY A 1 90 ? -3.684 -4.990 -2.450 1.00 95.19 90 GLY A CA 1
ATOM 698 C C . GLY A 1 90 ? -2.221 -5.385 -2.240 1.00 95.19 90 GLY A C 1
ATOM 699 O O . GLY A 1 90 ? -1.417 -5.228 -3.159 1.00 95.19 90 GLY A O 1
ATOM 700 N N . SER A 1 91 ? -1.881 -5.934 -1.069 1.00 96.00 91 SER A N 1
ATOM 701 C CA . SER A 1 91 ? -0.542 -6.459 -0.758 1.00 96.00 91 SER A CA 1
ATOM 702 C C . SER A 1 91 ? -0.138 -7.588 -1.700 1.00 96.00 91 SER A C 1
ATOM 704 O O . SER A 1 91 ? 0.930 -7.534 -2.316 1.00 96.00 91 SER A O 1
ATOM 706 N N . ASP A 1 92 ? -1.025 -8.566 -1.881 1.00 95.19 92 ASP A N 1
ATOM 707 C CA . ASP A 1 92 ? -0.775 -9.733 -2.727 1.00 95.19 92 ASP A CA 1
ATOM 708 C C . ASP A 1 92 ? -0.543 -9.326 -4.186 1.00 95.19 92 ASP A C 1
ATOM 710 O O . ASP A 1 92 ? 0.385 -9.801 -4.851 1.00 95.19 92 ASP A O 1
ATOM 714 N N . VAL A 1 93 ? -1.375 -8.417 -4.703 1.00 94.81 93 VAL A N 1
ATOM 715 C CA . VAL A 1 93 ? -1.254 -7.930 -6.080 1.00 94.81 93 VAL A CA 1
ATOM 716 C C . VAL A 1 93 ? -0.034 -7.020 -6.239 1.00 94.81 93 VAL A C 1
ATOM 718 O O . VAL A 1 93 ? 0.628 -7.093 -7.275 1.00 94.81 93 VAL A O 1
ATOM 721 N N . LEU A 1 94 ? 0.340 -6.226 -5.228 1.00 94.88 94 LEU A N 1
ATOM 722 C CA . LEU A 1 94 ? 1.607 -5.485 -5.232 1.00 94.88 94 LEU A CA 1
ATOM 723 C C . LEU A 1 94 ? 2.809 -6.432 -5.319 1.00 94.88 94 LEU A C 1
ATOM 725 O O . LEU A 1 94 ? 3.703 -6.197 -6.134 1.00 94.88 94 LEU A O 1
ATOM 729 N N . GLY A 1 95 ? 2.821 -7.521 -4.546 1.00 94.06 95 GLY A N 1
ATOM 730 C CA . GLY A 1 95 ? 3.873 -8.539 -4.608 1.00 94.06 95 GLY A CA 1
ATOM 731 C C . GLY A 1 95 ? 3.990 -9.180 -5.992 1.00 94.06 95 GLY A C 1
ATOM 732 O O . GLY A 1 95 ? 5.088 -9.287 -6.548 1.00 94.06 95 GLY A O 1
ATOM 733 N N . GLN A 1 96 ? 2.854 -9.523 -6.602 1.00 93.12 96 GLN A N 1
ATOM 734 C CA . GLN A 1 96 ? 2.811 -10.034 -7.974 1.00 93.12 96 GLN A CA 1
ATOM 735 C C . GLN A 1 96 ? 3.304 -8.995 -8.989 1.00 93.12 96 GLN A C 1
ATOM 737 O O . GLN A 1 96 ? 4.116 -9.321 -9.855 1.00 93.12 96 GLN A O 1
ATOM 742 N N . ALA A 1 97 ? 2.869 -7.738 -8.869 1.00 92.31 97 ALA A N 1
ATOM 743 C CA . ALA A 1 97 ? 3.269 -6.654 -9.759 1.00 92.31 97 ALA A CA 1
ATOM 744 C C . ALA A 1 97 ? 4.777 -6.362 -9.671 1.00 92.31 97 ALA A C 1
ATOM 746 O O . ALA A 1 97 ? 5.419 -6.166 -10.703 1.00 92.31 97 ALA A O 1
ATOM 747 N N . VAL A 1 98 ? 5.366 -6.402 -8.470 1.00 92.50 98 VAL A N 1
ATOM 748 C CA . VAL A 1 98 ? 6.821 -6.290 -8.259 1.00 92.50 98 VAL A CA 1
ATOM 749 C C . VAL A 1 98 ? 7.562 -7.421 -8.973 1.00 92.50 98 VAL A C 1
ATOM 751 O O . VAL A 1 98 ? 8.570 -7.175 -9.636 1.00 92.50 98 VAL A O 1
ATOM 754 N N . GLN A 1 99 ? 7.059 -8.655 -8.890 1.00 90.00 99 GLN A N 1
ATOM 755 C CA . GLN A 1 99 ? 7.680 -9.798 -9.556 1.00 90.00 99 GLN A CA 1
ATOM 756 C C . GLN A 1 99 ? 7.567 -9.695 -11.088 1.00 90.00 99 GLN A C 1
ATOM 758 O O . GLN A 1 99 ? 8.558 -9.896 -11.796 1.00 90.00 99 GLN A O 1
ATOM 763 N N . LEU A 1 100 ? 6.395 -9.325 -11.607 1.00 87.50 100 LEU A N 1
ATOM 764 C CA . LEU A 1 100 ? 6.135 -9.159 -13.042 1.00 87.50 100 LEU A CA 1
ATOM 765 C C . LEU A 1 100 ? 6.943 -8.012 -13.661 1.00 87.50 100 LEU A C 1
ATOM 767 O O . LEU A 1 100 ? 7.480 -8.158 -14.759 1.00 87.50 100 LEU A O 1
ATOM 771 N N . ALA A 1 101 ? 7.133 -6.915 -12.924 1.00 81.56 101 ALA A N 1
ATOM 772 C CA . ALA A 1 101 ? 7.960 -5.789 -13.354 1.00 81.56 101 ALA A CA 1
ATOM 773 C C . ALA A 1 101 ? 9.407 -6.195 -13.697 1.00 81.56 101 ALA A C 1
ATOM 775 O O . ALA A 1 101 ? 10.076 -5.513 -14.471 1.00 81.56 101 ALA A O 1
ATOM 776 N N . THR A 1 102 ? 9.891 -7.319 -13.157 1.00 76.81 102 THR A N 1
ATOM 777 C CA . THR A 1 102 ? 11.255 -7.815 -13.410 1.00 76.81 102 THR A CA 1
ATOM 778 C C . THR A 1 102 ? 11.368 -8.852 -14.513 1.00 76.81 102 THR A C 1
ATOM 780 O O . THR A 1 102 ? 12.453 -9.034 -15.065 1.00 76.81 102 THR A O 1
ATOM 783 N N . THR A 1 103 ? 10.264 -9.517 -14.842 1.00 78.06 103 THR A N 1
ATOM 784 C CA . THR A 1 103 ? 10.213 -10.525 -15.908 1.00 78.06 103 THR A CA 1
ATOM 785 C C . THR A 1 103 ? 9.849 -9.898 -17.251 1.00 78.06 103 THR A C 1
ATOM 787 O O . THR A 1 103 ? 10.183 -10.459 -18.291 1.00 78.06 103 THR A O 1
ATOM 790 N N . GLY A 1 104 ? 9.223 -8.713 -17.241 1.00 66.19 104 GLY A N 1
ATOM 791 C CA . GLY A 1 104 ? 8.760 -8.031 -18.450 1.00 66.19 104 GLY A CA 1
ATOM 792 C C . GLY A 1 104 ? 7.561 -8.722 -19.101 1.00 66.19 104 GLY A C 1
ATOM 793 O O . GLY A 1 104 ? 7.182 -8.364 -20.216 1.00 66.19 104 GLY A O 1
ATOM 794 N N . GLU A 1 105 ? 6.970 -9.710 -18.427 1.00 67.50 105 GLU A N 1
ATOM 795 C CA . GLU A 1 105 ? 5.785 -10.391 -18.922 1.00 67.50 105 GLU A CA 1
ATOM 796 C C . GLU A 1 105 ? 4.543 -9.510 -18.728 1.00 67.50 105 GLU A C 1
ATOM 798 O O . GLU A 1 105 ? 4.400 -8.863 -17.683 1.00 67.50 105 GLU A O 1
ATOM 803 N N . PRO A 1 106 ? 3.617 -9.482 -19.706 1.00 57.66 106 PRO A N 1
ATOM 804 C CA . PRO A 1 106 ? 2.316 -8.870 -19.507 1.00 57.66 106 PRO A CA 1
ATOM 805 C C . PRO A 1 106 ? 1.586 -9.631 -18.397 1.00 57.66 106 PRO A C 1
ATOM 807 O O . PRO A 1 106 ? 1.066 -10.726 -18.604 1.00 57.66 106 PRO A O 1
ATOM 810 N N . GLY A 1 107 ? 1.564 -9.057 -17.199 1.00 62.34 107 GLY A N 1
ATOM 811 C CA . GLY A 1 107 ? 0.765 -9.578 -16.104 1.00 62.34 107 GLY A CA 1
ATOM 812 C C . GLY A 1 107 ? -0.716 -9.420 -16.411 1.00 62.34 107 GLY A C 1
ATOM 813 O O . GLY A 1 107 ? -1.176 -8.305 -16.642 1.00 62.34 107 GLY A O 1
ATOM 814 N N . ALA A 1 108 ? -1.481 -10.507 -16.344 1.00 68.56 108 ALA A N 1
ATOM 815 C CA . ALA A 1 108 ? -2.945 -10.480 -16.393 1.00 68.56 108 ALA A CA 1
ATOM 816 C C . ALA A 1 108 ? -3.562 -9.983 -15.065 1.00 68.56 108 ALA A C 1
ATOM 818 O O . ALA A 1 108 ? -4.568 -10.514 -14.600 1.00 68.56 108 ALA A O 1
ATOM 819 N N . LEU A 1 109 ? -2.930 -9.001 -14.417 1.00 79.69 109 LEU A N 1
ATOM 820 C CA . LEU A 1 109 ? -3.436 -8.402 -13.189 1.00 79.69 109 LEU A CA 1
ATOM 821 C C . LEU A 1 109 ? -4.503 -7.368 -13.554 1.00 79.69 109 LEU A C 1
ATOM 823 O O . LEU A 1 109 ? -4.214 -6.399 -14.257 1.00 79.69 109 LEU A O 1
ATOM 827 N N . ASP A 1 110 ? -5.720 -7.530 -13.038 1.00 86.56 110 ASP A N 1
ATOM 828 C CA . ASP A 1 110 ? -6.765 -6.506 -13.143 1.00 86.56 110 ASP A CA 1
ATOM 829 C C . ASP A 1 110 ? -6.542 -5.396 -12.099 1.00 86.56 110 ASP A C 1
ATOM 831 O O . ASP A 1 110 ? -7.304 -5.207 -11.146 1.00 86.56 110 ASP A O 1
ATOM 835 N N . VAL A 1 111 ? -5.437 -4.666 -12.277 1.00 88.88 111 VAL A N 1
ATOM 836 C CA . VAL A 1 111 ? -5.025 -3.556 -11.407 1.00 88.88 111 VAL A CA 1
ATOM 837 C C . VAL A 1 111 ? -6.105 -2.482 -11.356 1.00 88.88 111 VAL A C 1
ATOM 839 O O . VAL A 1 111 ? -6.418 -1.968 -10.285 1.00 88.88 111 VAL A O 1
ATOM 842 N N . ALA A 1 112 ? -6.725 -2.176 -12.496 1.00 89.00 112 ALA A N 1
ATOM 843 C CA . ALA A 1 112 ? -7.735 -1.132 -12.591 1.00 89.00 112 ALA A CA 1
ATOM 844 C C . ALA A 1 112 ? -8.973 -1.441 -11.732 1.00 89.00 112 ALA A C 1
ATOM 846 O O . ALA A 1 112 ? -9.506 -0.544 -11.074 1.00 89.00 112 ALA A O 1
ATOM 847 N N . SER A 1 113 ? -9.438 -2.694 -11.719 1.00 90.56 113 SER A N 1
ATOM 848 C CA . SER A 1 113 ? -10.546 -3.112 -10.856 1.00 90.56 113 SER A CA 1
ATOM 849 C C . SER A 1 113 ? -10.195 -3.010 -9.377 1.00 90.56 113 SER A C 1
ATOM 851 O O . SER A 1 113 ? -10.971 -2.446 -8.598 1.00 90.56 113 SER A O 1
ATOM 853 N N . LEU A 1 114 ? -9.003 -3.468 -8.989 1.00 92.19 114 LEU A N 1
ATOM 854 C CA . LEU A 1 114 ? -8.566 -3.405 -7.598 1.00 92.19 114 LEU A CA 1
ATOM 855 C C . LEU A 1 114 ? -8.366 -1.960 -7.116 1.00 92.19 114 LEU A C 1
ATOM 857 O O . LEU A 1 114 ? -8.823 -1.612 -6.029 1.00 92.19 114 LEU A O 1
ATOM 861 N N . VAL A 1 115 ? -7.789 -1.084 -7.944 1.00 93.12 115 VAL A N 1
ATOM 862 C CA . VAL A 1 115 ? -7.648 0.352 -7.645 1.00 93.12 115 VAL A CA 1
ATOM 863 C C . VAL A 1 115 ? -9.005 0.998 -7.360 1.00 93.12 115 VAL A C 1
ATOM 865 O O . VAL A 1 115 ? -9.131 1.721 -6.371 1.00 93.12 115 VAL A O 1
ATOM 868 N N . ARG A 1 116 ? -10.040 0.713 -8.165 1.00 92.12 116 ARG A N 1
ATOM 869 C CA . ARG A 1 116 ? -11.399 1.240 -7.923 1.00 92.12 116 ARG A CA 1
ATOM 870 C C . ARG A 1 116 ? -11.955 0.782 -6.575 1.00 92.12 116 ARG A C 1
ATOM 872 O O . ARG A 1 116 ? -12.463 1.603 -5.808 1.00 92.12 116 ARG A O 1
ATOM 879 N N . ARG A 1 117 ? -11.801 -0.508 -6.259 1.00 92.75 117 ARG A N 1
ATOM 880 C CA . ARG A 1 117 ? -12.245 -1.093 -4.984 1.00 92.75 117 ARG A CA 1
ATOM 881 C C . ARG A 1 117 ? -11.527 -0.459 -3.791 1.00 92.75 117 ARG A C 1
ATOM 883 O O . ARG A 1 117 ? -12.194 -0.009 -2.864 1.00 92.75 117 ARG A O 1
ATOM 890 N N . ILE A 1 118 ? -10.199 -0.323 -3.852 1.00 91.19 118 ILE A N 1
ATOM 891 C CA . ILE A 1 118 ? -9.391 0.350 -2.818 1.00 91.19 118 ILE A CA 1
ATOM 892 C C . ILE A 1 118 ? -9.831 1.812 -2.649 1.00 91.19 118 ILE A C 1
ATOM 894 O O . ILE A 1 118 ? -10.035 2.289 -1.528 1.00 91.19 118 ILE A O 1
ATOM 898 N N . ALA A 1 119 ? -10.054 2.527 -3.755 1.00 87.50 119 ALA A N 1
ATOM 899 C CA . ALA A 1 119 ? -10.504 3.916 -3.726 1.00 87.50 119 ALA A CA 1
ATOM 900 C C . ALA A 1 119 ? -11.880 4.092 -3.053 1.00 87.50 119 ALA A C 1
ATOM 902 O O . ALA A 1 119 ? -12.202 5.199 -2.614 1.00 87.50 119 ALA A O 1
ATOM 903 N N . GLY A 1 120 ? -12.661 3.014 -2.904 1.00 81.25 120 GLY A N 1
ATOM 904 C CA . GLY A 1 120 ? -14.044 3.055 -2.426 1.00 81.25 120 GLY A CA 1
ATOM 905 C C . GLY A 1 120 ? -15.035 3.443 -3.515 1.00 81.25 120 GLY A C 1
ATOM 906 O O . GLY A 1 120 ? -16.165 3.816 -3.212 1.00 81.25 120 GLY A O 1
ATOM 907 N N . GLN A 1 121 ? -14.612 3.386 -4.776 1.00 67.38 121 GLN A N 1
ATOM 908 C CA . GLN A 1 121 ? -15.489 3.585 -5.915 1.00 67.38 121 GLN A CA 1
ATOM 909 C C . GLN A 1 121 ? -16.162 2.244 -6.199 1.00 67.38 121 GLN A C 1
ATOM 911 O O . GLN A 1 121 ? -15.511 1.288 -6.626 1.00 67.38 121 GLN A O 1
ATOM 916 N N . ALA A 1 122 ? -17.461 2.152 -5.907 1.00 49.88 122 ALA A N 1
ATOM 917 C CA . ALA A 1 122 ? -18.246 0.986 -6.284 1.00 49.88 122 ALA A CA 1
ATOM 918 C C . ALA A 1 122 ? -18.098 0.751 -7.794 1.00 49.88 122 ALA A C 1
ATOM 920 O O . ALA A 1 122 ? -18.155 1.702 -8.576 1.00 49.88 122 ALA A O 1
ATOM 921 N N . ALA A 1 123 ? -17.907 -0.507 -8.200 1.00 45.22 123 ALA A N 1
ATOM 922 C CA . ALA A 1 123 ? -18.039 -0.878 -9.600 1.00 45.22 123 ALA A CA 1
ATOM 923 C C . ALA A 1 123 ? -19.440 -0.451 -10.060 1.00 45.22 123 ALA A C 1
ATOM 925 O O . ALA A 1 123 ? -20.434 -0.888 -9.473 1.00 45.22 123 ALA A O 1
ATOM 926 N N . GLU A 1 124 ? -19.509 0.452 -11.041 1.00 38.47 124 GLU A N 1
ATOM 927 C CA . GLU A 1 124 ? -20.764 0.804 -11.704 1.00 38.47 124 GLU A CA 1
ATOM 928 C C . GLU A 1 124 ? -21.430 -0.505 -12.152 1.00 38.47 124 GLU A C 1
ATOM 930 O O . GLU A 1 124 ? -20.820 -1.309 -12.862 1.00 38.47 124 GLU A O 1
ATOM 935 N N . ARG A 1 125 ? -22.625 -0.765 -11.613 1.00 38.00 125 ARG A N 1
ATOM 936 C CA . ARG A 1 125 ? -23.461 -1.915 -11.971 1.00 38.00 125 ARG A CA 1
ATOM 937 C C . ARG A 1 125 ? -24.110 -1.704 -13.327 1.00 38.00 125 ARG A C 1
ATOM 939 O O . ARG A 1 125 ? -24.550 -0.559 -13.573 1.00 38.00 125 ARG A O 1
#

Secondary structure (DSSP, 8-state):
--HHHHHHHHHHHHHHHHHHHHHHHHHH-TT-HHHHHHHHHHHHHHHHHHHHHT-HHHHHHHHHHHHHHHHHHTTSS---HHHHHHHHHHHHHHHHHHHHHHHT------HHHHHHHHHT-PPP-

pLDDT: mean 90.27, std 11.76, range [38.0, 98.12]

Sequence (125 aa):
MNKYTELFVTESRDYLTAMEHALLQLEADPTAQEAIDSVFRSVHTLKGMSGVMGYAAVTELSHAMETRLARVRAGEESLGRETIDILFEGSDVLGQAVQLATTGEPGALDVASLVRRIAGQAAER

Radius of gyration: 14.09 Å; Cα contacts (8 Å, |Δi|>4): 135; chains: 1; bounding box: 45×22×36 Å

Mean predicted aligned error: 4.31 Å

Solvent-accessible surface area (backbone atoms only — not comparable to full-atom values): 6798 Å² total; per-residue (Å²): 131,56,72,68,57,55,49,51,48,55,55,47,49,54,35,48,53,53,24,53,56,20,48,54,48,33,72,78,37,58,77,47,58,70,30,54,53,44,31,38,51,30,28,49,49,46,21,55,55,22,58,78,71,65,38,59,71,35,24,51,46,23,45,28,50,33,55,43,46,51,37,36,76,70,67,76,41,81,68,46,71,70,56,51,54,50,50,51,52,49,49,55,50,40,55,50,39,54,54,32,67,72,69,73,54,89,66,91,67,66,55,70,62,51,32,35,55,54,63,66,46,74,79,86,127